Protein AF-A0ABC9W188-F1 (afdb_monomer)

Structure (mmCIF, N/CA/C/O backbone):
data_AF-A0ABC9W188-F1
#
_entry.id   AF-A0ABC9W188-F1
#
loop_
_atom_site.group_PDB
_atom_site.id
_atom_site.type_symbol
_atom_site.label_atom_id
_atom_site.label_alt_id
_atom_site.label_comp_id
_atom_site.label_asym_id
_atom_site.label_entity_id
_atom_site.label_seq_id
_atom_site.pdbx_PDB_ins_code
_atom_site.Cartn_x
_atom_site.Cartn_y
_atom_site.Cartn_z
_atom_site.occupancy
_atom_site.B_iso_or_equiv
_atom_site.auth_seq_id
_atom_site.auth_comp_id
_atom_site.auth_asym_id
_atom_site.auth_atom_id
_atom_site.pdbx_PDB_model_num
ATOM 1 N N . MET A 1 1 ? 19.319 -7.642 -35.658 1.00 58.72 1 MET A N 1
ATOM 2 C CA . MET A 1 1 ? 17.855 -7.587 -35.451 1.00 58.72 1 MET A CA 1
ATOM 3 C C . MET A 1 1 ? 17.226 -8.655 -36.322 1.00 58.72 1 MET A C 1
ATOM 5 O O . MET A 1 1 ? 17.561 -8.706 -37.497 1.00 58.72 1 MET A O 1
ATOM 9 N N . HIS A 1 2 ? 16.392 -9.521 -35.751 1.00 72.38 2 HIS A N 1
ATOM 10 C CA . HIS A 1 2 ? 15.647 -10.520 -36.519 1.00 72.38 2 HIS A CA 1
ATOM 11 C C . HIS A 1 2 ? 14.341 -9.887 -37.013 1.00 72.38 2 HIS A C 1
ATOM 13 O O . HIS A 1 2 ? 13.644 -9.252 -36.224 1.00 72.38 2 HIS A O 1
ATOM 19 N N . GLN A 1 3 ? 14.040 -10.016 -38.308 1.00 80.81 3 GLN A N 1
ATOM 20 C CA . GLN A 1 3 ? 12.750 -9.613 -38.869 1.00 80.81 3 GLN A CA 1
ATOM 21 C C . GLN A 1 3 ? 11.752 -10.747 -38.674 1.00 80.81 3 GLN A C 1
ATOM 23 O O . GLN A 1 3 ? 11.909 -11.826 -39.244 1.00 80.81 3 GLN A O 1
ATOM 28 N N . TYR A 1 4 ? 10.727 -10.485 -37.875 1.00 81.62 4 TYR A N 1
ATOM 29 C CA . TYR A 1 4 ? 9.616 -11.406 -37.690 1.00 81.62 4 TYR A CA 1
ATOM 30 C C . TYR A 1 4 ? 8.547 -11.139 -38.753 1.00 81.62 4 TYR A C 1
ATOM 32 O O . TYR A 1 4 ? 8.350 -10.000 -39.180 1.00 81.62 4 TYR A O 1
ATOM 40 N N . LYS A 1 5 ? 7.876 -12.196 -39.208 1.00 91.44 5 LYS A N 1
ATOM 41 C CA . LYS A 1 5 ? 6.760 -12.114 -40.156 1.00 91.44 5 LYS A CA 1
ATOM 42 C C . LYS A 1 5 ? 5.551 -12.835 -39.582 1.00 91.44 5 LYS A C 1
ATOM 44 O O . LYS A 1 5 ? 5.711 -13.885 -38.959 1.00 91.44 5 LYS A O 1
ATOM 49 N N . LEU A 1 6 ? 4.362 -12.292 -39.816 1.00 89.94 6 LEU A N 1
ATOM 50 C CA . LEU A 1 6 ? 3.099 -12.977 -39.566 1.00 89.94 6 LEU A CA 1
ATOM 51 C C . LEU A 1 6 ? 2.557 -13.452 -40.918 1.00 89.94 6 LEU A C 1
ATOM 53 O O . LEU A 1 6 ? 2.039 -12.667 -41.706 1.00 89.94 6 LEU A O 1
ATOM 57 N N . GLY A 1 7 ? 2.754 -14.732 -41.232 1.00 88.50 7 GLY A N 1
ATOM 58 C CA . GLY A 1 7 ? 2.501 -15.239 -42.583 1.00 88.50 7 GLY A CA 1
ATOM 59 C C . GLY A 1 7 ? 3.465 -14.619 -43.603 1.00 88.50 7 GLY A C 1
ATOM 60 O O . GLY A 1 7 ? 4.682 -14.754 -43.466 1.00 88.50 7 GLY A O 1
ATOM 61 N N . ALA A 1 8 ? 2.928 -13.948 -44.626 1.00 89.50 8 ALA A N 1
ATOM 62 C CA . ALA A 1 8 ? 3.724 -13.246 -45.638 1.00 89.50 8 ALA A CA 1
ATOM 63 C C . ALA A 1 8 ? 4.121 -11.815 -45.222 1.00 89.50 8 ALA A C 1
ATOM 65 O O . ALA A 1 8 ? 5.073 -11.261 -45.782 1.00 89.50 8 ALA A O 1
ATOM 66 N N . ASP A 1 9 ? 3.446 -11.243 -44.221 1.00 90.44 9 ASP A N 1
ATOM 67 C CA . ASP A 1 9 ? 3.564 -9.830 -43.869 1.00 90.44 9 ASP A CA 1
ATOM 68 C C . ASP A 1 9 ? 4.682 -9.583 -42.841 1.00 90.44 9 ASP A C 1
ATOM 70 O O . ASP A 1 9 ? 4.724 -10.241 -41.795 1.00 90.44 9 ASP A O 1
ATOM 74 N N . PRO A 1 10 ? 5.608 -8.637 -43.092 1.00 87.75 10 PRO A N 1
ATOM 75 C CA . PRO A 1 10 ? 6.603 -8.225 -42.107 1.00 87.75 10 PRO A CA 1
ATOM 76 C C . PRO A 1 10 ? 5.957 -7.544 -40.896 1.00 87.75 10 PRO A C 1
ATOM 78 O O . PRO A 1 10 ? 5.171 -6.610 -41.048 1.00 87.75 10 PRO A O 1
ATOM 81 N N . LEU A 1 11 ? 6.341 -7.962 -39.688 1.00 86.69 11 LEU A N 1
ATOM 82 C CA . LEU A 1 11 ? 5.964 -7.263 -38.461 1.00 86.69 11 LEU A CA 1
ATOM 83 C C . LEU A 1 11 ? 6.800 -5.989 -38.302 1.00 86.69 11 LEU A C 1
ATOM 85 O O . LEU A 1 11 ? 8.024 -6.001 -38.451 1.00 86.69 11 LEU A O 1
ATOM 89 N N . GLY A 1 12 ? 6.120 -4.888 -37.985 1.00 83.19 12 GLY A N 1
ATOM 90 C CA . GLY A 1 12 ? 6.762 -3.625 -37.638 1.00 83.19 12 GLY A CA 1
ATOM 91 C C . GLY A 1 12 ? 7.418 -3.687 -36.259 1.00 83.19 12 GLY A C 1
ATOM 92 O O . GLY A 1 12 ? 6.927 -4.350 -35.348 1.00 83.19 12 GLY A O 1
ATOM 93 N N . ASN A 1 13 ? 8.519 -2.957 -36.090 1.00 82.38 13 ASN A N 1
ATOM 94 C CA . ASN A 1 13 ? 9.139 -2.795 -34.779 1.00 82.38 13 ASN A CA 1
ATOM 95 C C . ASN A 1 13 ? 8.320 -1.798 -33.948 1.00 82.38 13 ASN A C 1
ATOM 97 O O . ASN A 1 13 ? 8.053 -0.689 -34.413 1.00 82.38 13 ASN A O 1
ATOM 101 N N . SER A 1 14 ? 7.988 -2.157 -32.707 1.00 81.81 14 SER A N 1
ATOM 102 C CA . SER A 1 14 ? 7.433 -1.218 -31.727 1.00 81.81 14 SER A CA 1
ATOM 103 C C . SER A 1 14 ? 8.497 -0.806 -30.712 1.00 81.81 14 SER A C 1
ATOM 105 O O . SER A 1 14 ? 9.324 -1.621 -30.305 1.00 81.81 14 SER A O 1
ATOM 107 N N . SER A 1 15 ? 8.482 0.463 -30.290 1.00 83.06 15 SER A N 1
ATOM 108 C CA . SER A 1 15 ? 9.318 0.925 -29.176 1.00 83.06 15 SER A CA 1
ATOM 109 C C . SER A 1 15 ? 8.669 0.709 -27.814 1.00 83.06 15 SER A C 1
ATOM 111 O O . SER A 1 15 ? 9.375 0.641 -26.818 1.00 83.06 15 SER A O 1
ATOM 113 N N . ALA A 1 16 ? 7.342 0.601 -27.762 1.00 85.25 16 ALA A N 1
ATOM 114 C CA . ALA A 1 16 ? 6.608 0.389 -26.526 1.00 85.25 16 ALA A CA 1
ATOM 115 C C . ALA A 1 16 ? 5.515 -0.661 -26.725 1.00 85.25 16 ALA A C 1
ATOM 117 O O . ALA A 1 16 ? 4.761 -0.618 -27.699 1.00 85.25 16 ALA A O 1
ATOM 118 N N . GLU A 1 17 ? 5.421 -1.598 -25.795 1.00 87.00 17 GLU A N 1
ATOM 119 C CA . GLU A 1 17 ? 4.468 -2.700 -25.839 1.00 87.00 17 GLU A CA 1
ATOM 120 C C . GLU A 1 17 ? 3.695 -2.757 -24.529 1.00 87.00 17 GLU A C 1
ATOM 122 O O . GLU A 1 17 ? 4.259 -2.569 -23.454 1.00 87.00 17 GLU A O 1
ATOM 127 N N . LYS A 1 18 ? 2.382 -2.964 -24.606 1.00 87.19 18 LYS A N 1
ATOM 128 C CA . LYS A 1 18 ? 1.545 -3.108 -23.420 1.00 87.19 18 LYS A CA 1
ATOM 129 C C . LYS A 1 18 ? 1.238 -4.583 -23.220 1.00 87.19 18 LYS A C 1
ATOM 131 O O . LYS A 1 18 ? 0.432 -5.129 -23.964 1.00 87.19 18 LYS A O 1
ATOM 136 N N . ASP A 1 19 ? 1.810 -5.174 -22.181 1.00 81.81 19 ASP A N 1
ATOM 137 C CA . ASP A 1 19 ? 1.559 -6.558 -21.787 1.00 81.81 19 ASP A CA 1
ATOM 138 C C . ASP A 1 19 ? 0.991 -6.615 -20.364 1.00 81.81 19 ASP A C 1
ATOM 140 O O . ASP A 1 19 ? 1.461 -5.912 -19.470 1.00 81.81 19 ASP A O 1
ATOM 144 N N . LEU A 1 20 ? -0.082 -7.383 -20.157 1.00 82.31 20 LEU A N 1
ATOM 145 C CA . LEU A 1 20 ? -0.780 -7.528 -18.864 1.00 82.31 20 LEU A CA 1
ATOM 146 C C . LEU A 1 20 ? -1.113 -6.195 -18.148 1.00 82.31 20 LEU A C 1
ATOM 148 O O . LEU A 1 20 ? -1.212 -6.116 -16.923 1.00 82.31 20 LEU A O 1
ATOM 152 N N . GLY A 1 21 ? -1.295 -5.113 -18.913 1.00 82.00 21 GLY A N 1
ATOM 153 C CA . GLY A 1 21 ? -1.556 -3.771 -18.378 1.00 82.00 21 GLY A CA 1
ATOM 154 C C . GLY A 1 21 ? -0.310 -2.985 -17.945 1.00 82.00 21 GLY A C 1
ATOM 155 O O . GLY A 1 21 ? -0.457 -1.882 -17.406 1.00 82.00 21 GLY A O 1
ATOM 156 N N . VAL A 1 22 ? 0.887 -3.511 -18.199 1.00 80.56 22 VAL A N 1
ATOM 157 C CA . VAL A 1 22 ? 2.190 -2.861 -18.018 1.00 80.56 22 VAL A CA 1
ATOM 158 C C . VAL A 1 22 ? 2.694 -2.390 -19.380 1.00 80.56 22 VAL A C 1
ATOM 160 O O . VAL A 1 22 ? 2.747 -3.166 -20.325 1.00 80.56 22 VAL A O 1
ATOM 163 N N . LEU A 1 23 ? 3.042 -1.107 -19.496 1.00 85.38 23 LEU A N 1
ATOM 164 C CA . LEU A 1 23 ? 3.689 -0.571 -20.694 1.00 85.38 23 LEU A CA 1
ATOM 165 C C . LEU A 1 23 ? 5.205 -0.742 -20.552 1.00 85.38 23 LEU A C 1
ATOM 167 O O . LEU A 1 23 ? 5.817 -0.126 -19.679 1.00 85.38 23 LEU A O 1
ATOM 171 N N . VAL A 1 24 ? 5.787 -1.573 -21.405 1.00 84.50 24 VAL A N 1
ATOM 172 C CA . VAL A 1 24 ? 7.222 -1.818 -21.514 1.00 84.50 24 VAL A CA 1
ATOM 173 C C . VAL A 1 24 ? 7.746 -0.971 -22.667 1.00 84.50 24 VAL A C 1
ATOM 175 O O . VAL A 1 24 ? 7.496 -1.264 -23.830 1.00 84.50 24 VAL A O 1
ATOM 178 N N . ASP A 1 25 ? 8.447 0.110 -22.339 1.00 85.81 25 ASP A N 1
ATOM 179 C CA . ASP A 1 25 ? 9.117 0.987 -23.303 1.00 85.81 25 ASP A CA 1
ATOM 180 C C . ASP A 1 25 ? 10.605 0.629 -23.395 1.00 85.81 25 ASP A C 1
ATOM 182 O O . ASP A 1 25 ? 11.318 0.671 -22.391 1.00 85.81 25 ASP A O 1
ATOM 186 N N . ASN A 1 26 ? 11.091 0.317 -24.594 1.00 79.62 26 ASN A N 1
ATOM 187 C CA . ASN A 1 26 ? 12.498 0.008 -24.842 1.00 79.62 26 ASN A CA 1
ATOM 188 C C . ASN A 1 26 ? 13.438 1.209 -24.629 1.00 79.62 26 ASN A C 1
ATOM 190 O O . ASN A 1 26 ? 14.652 1.023 -24.542 1.00 79.62 26 ASN A O 1
ATOM 194 N N . LYS A 1 27 ? 12.888 2.427 -24.527 1.00 82.44 27 LYS A N 1
ATOM 195 C CA . LYS A 1 27 ? 13.626 3.658 -24.214 1.00 82.44 27 LYS A CA 1
ATOM 196 C C . LYS A 1 27 ? 13.856 3.843 -22.718 1.00 82.44 27 LYS A C 1
ATOM 198 O O . LYS A 1 27 ? 14.725 4.625 -22.335 1.00 82.44 27 LYS A O 1
ATOM 203 N N . LEU A 1 28 ? 13.087 3.153 -21.873 1.00 76.19 28 LEU A N 1
ATOM 204 C CA . LEU A 1 28 ? 13.267 3.204 -20.428 1.00 76.19 28 LEU A CA 1
ATOM 205 C C . LEU A 1 28 ? 14.278 2.138 -19.989 1.00 76.19 28 LEU A C 1
ATOM 207 O O . LEU A 1 28 ? 14.112 0.964 -20.324 1.00 76.19 28 LEU A O 1
ATOM 211 N N . PRO A 1 29 ? 15.297 2.494 -19.186 1.00 84.94 29 PRO A N 1
ATOM 212 C CA . PRO A 1 29 ? 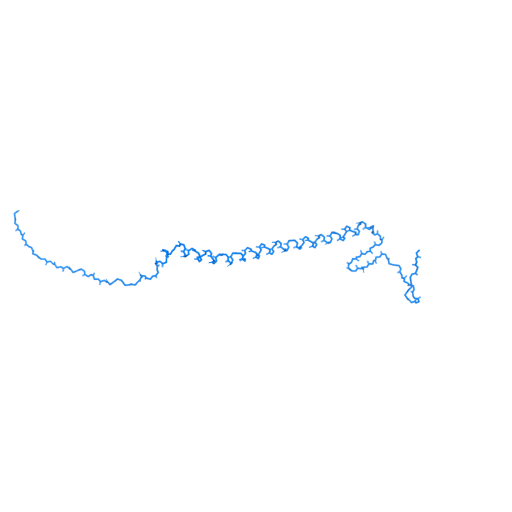16.163 1.494 -18.585 1.00 84.94 29 PRO A CA 1
ATOM 213 C C . PRO A 1 29 ? 15.333 0.583 -17.671 1.00 84.94 29 PRO A C 1
ATOM 215 O O . PRO A 1 29 ? 14.458 1.048 -16.936 1.00 84.94 29 PRO A O 1
ATOM 218 N N . MET A 1 30 ? 15.642 -0.716 -17.680 1.00 80.94 30 MET A N 1
ATOM 219 C CA . MET A 1 30 ? 14.940 -1.745 -16.895 1.00 80.94 30 MET A CA 1
ATOM 220 C C . MET A 1 30 ? 14.754 -1.361 -15.418 1.00 80.94 30 MET A C 1
ATOM 222 O O . MET A 1 30 ? 13.704 -1.608 -14.832 1.00 80.94 30 MET A O 1
ATOM 226 N N . SER A 1 31 ? 15.735 -0.683 -14.816 1.00 86.50 31 SER A N 1
ATOM 227 C CA . SER A 1 31 ? 15.657 -0.208 -13.429 1.00 86.50 31 SER A CA 1
ATOM 228 C C . SER A 1 31 ? 14.519 0.792 -13.190 1.00 86.50 31 SER A C 1
ATOM 230 O O . SER A 1 31 ? 13.846 0.716 -12.162 1.00 86.50 31 SER A O 1
ATOM 232 N N . GLN A 1 32 ? 14.261 1.701 -14.134 1.00 88.44 32 GLN A N 1
ATOM 233 C CA . GLN A 1 32 ? 13.163 2.664 -14.036 1.00 88.44 32 GLN A CA 1
ATOM 234 C C . GLN A 1 32 ? 11.809 1.980 -14.216 1.00 88.44 32 GLN A C 1
ATOM 236 O O . GLN A 1 32 ? 10.881 2.272 -13.462 1.00 88.44 32 GLN A O 1
ATOM 241 N N . GLN A 1 33 ? 11.696 1.028 -15.145 1.00 88.00 33 GLN A N 1
ATOM 242 C CA . GLN A 1 33 ? 10.474 0.233 -15.291 1.00 88.00 33 GLN A CA 1
ATOM 243 C C . GLN A 1 33 ? 10.163 -0.555 -14.012 1.00 88.00 33 GLN A C 1
ATOM 245 O O . GLN A 1 33 ? 9.045 -0.479 -13.497 1.00 88.00 33 GLN A O 1
ATOM 250 N N . CYS A 1 34 ? 11.164 -1.229 -13.438 1.00 89.06 34 CYS A N 1
ATOM 251 C CA . CYS A 1 34 ? 11.027 -1.929 -12.161 1.00 89.06 34 CYS A CA 1
ATOM 252 C C . CYS A 1 34 ? 10.585 -0.986 -11.035 1.00 89.06 34 CYS A C 1
ATOM 254 O O . CYS A 1 34 ? 9.676 -1.322 -10.276 1.00 89.06 34 CYS A O 1
ATOM 256 N N . ALA A 1 35 ? 11.169 0.213 -10.947 1.00 91.19 35 ALA A N 1
ATOM 257 C CA . ALA A 1 35 ? 10.778 1.207 -9.950 1.00 91.19 35 ALA A CA 1
ATOM 258 C C . ALA A 1 35 ? 9.314 1.657 -10.114 1.00 91.19 35 ALA A C 1
ATOM 260 O O . ALA A 1 35 ? 8.598 1.799 -9.119 1.00 91.19 35 ALA A O 1
ATOM 261 N N . LEU A 1 36 ? 8.840 1.841 -11.352 1.00 89.25 36 LEU A N 1
ATOM 262 C CA . LEU A 1 36 ? 7.447 2.205 -11.637 1.00 89.25 36 LEU A CA 1
ATOM 263 C C . LEU A 1 36 ? 6.469 1.091 -11.241 1.00 89.25 36 LEU A C 1
ATOM 265 O O . LEU A 1 36 ? 5.459 1.362 -10.581 1.00 89.25 36 LEU A O 1
ATOM 269 N N . VAL A 1 37 ? 6.781 -0.159 -11.590 1.00 89.62 37 VAL A N 1
ATOM 270 C CA . VAL A 1 37 ? 5.963 -1.325 -11.222 1.00 89.62 37 VAL A CA 1
ATOM 271 C C . VAL A 1 37 ? 5.930 -1.500 -9.703 1.00 89.62 37 VAL A C 1
ATOM 273 O O . VAL A 1 37 ? 4.848 -1.622 -9.123 1.00 89.62 37 VAL A O 1
ATOM 276 N N . ALA A 1 38 ?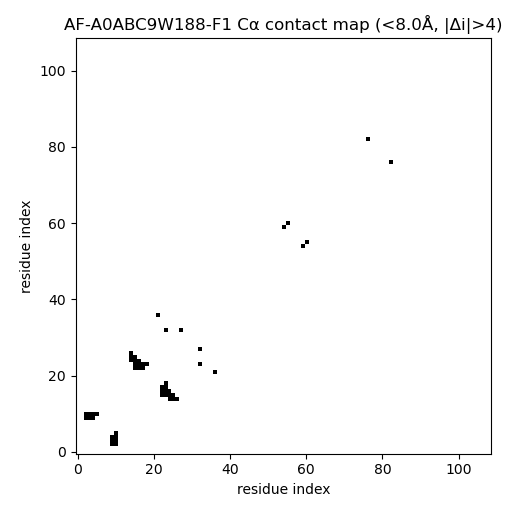 7.086 -1.415 -9.040 1.00 93.31 38 ALA A N 1
ATOM 277 C CA . ALA A 1 38 ? 7.186 -1.499 -7.585 1.00 93.31 38 ALA A CA 1
ATOM 278 C C . ALA A 1 38 ? 6.392 -0.382 -6.892 1.00 93.31 38 ALA A C 1
ATOM 280 O O . ALA A 1 38 ? 5.665 -0.641 -5.934 1.00 93.31 38 ALA A O 1
ATOM 281 N N . LYS A 1 39 ? 6.452 0.857 -7.400 1.00 94.06 39 LYS A N 1
ATOM 282 C CA . LYS A 1 39 ? 5.663 1.981 -6.873 1.00 94.06 39 LYS A CA 1
ATOM 283 C C . LYS A 1 39 ? 4.159 1.709 -6.954 1.00 94.06 39 LYS A C 1
ATOM 285 O O . LYS A 1 39 ? 3.445 1.953 -5.980 1.00 94.06 39 LYS A O 1
ATOM 290 N N . LYS A 1 40 ? 3.672 1.179 -8.082 1.00 92.25 40 LYS A N 1
ATOM 291 C CA . LYS A 1 40 ? 2.256 0.817 -8.254 1.00 92.25 40 LYS A CA 1
ATOM 292 C C . LYS A 1 40 ? 1.843 -0.305 -7.297 1.00 92.25 40 LYS A C 1
ATOM 294 O O . LYS A 1 40 ? 0.818 -0.183 -6.630 1.00 92.25 40 LYS A O 1
ATOM 299 N N . ALA A 1 41 ? 2.660 -1.351 -7.178 1.00 94.69 41 ALA A N 1
ATOM 300 C CA . ALA A 1 41 ? 2.417 -2.454 -6.248 1.00 94.69 41 ALA A CA 1
ATOM 301 C C . ALA A 1 41 ? 2.377 -1.974 -4.784 1.00 94.69 41 ALA A C 1
ATOM 303 O O . ALA A 1 41 ? 1.454 -2.314 -4.045 1.00 94.69 41 ALA A O 1
ATOM 304 N N . ASN A 1 42 ? 3.316 -1.111 -4.387 1.00 96.50 42 ASN A N 1
ATOM 305 C CA . ASN A 1 42 ? 3.368 -0.533 -3.043 1.00 96.50 42 ASN A CA 1
ATOM 306 C C . ASN A 1 42 ? 2.151 0.348 -2.733 1.00 96.50 42 ASN A C 1
ATOM 308 O O . ASN A 1 42 ? 1.653 0.326 -1.608 1.00 96.50 42 ASN A O 1
ATOM 312 N N . SER A 1 43 ? 1.638 1.086 -3.720 1.00 95.38 43 SER A N 1
ATOM 313 C CA . SER A 1 43 ? 0.407 1.869 -3.565 1.00 95.38 43 SER A CA 1
ATOM 314 C C . SER A 1 43 ? -0.806 0.975 -3.281 1.00 95.38 43 SER A C 1
ATOM 316 O O . SER A 1 43 ? -1.559 1.251 -2.347 1.00 95.38 43 SER A O 1
ATOM 318 N N . ILE A 1 44 ? -0.956 -0.131 -4.019 1.00 95.94 44 ILE A N 1
ATOM 319 C CA . ILE A 1 44 ? -2.036 -1.107 -3.797 1.00 95.94 44 ILE A CA 1
ATOM 320 C C . ILE A 1 44 ? -1.890 -1.767 -2.421 1.00 95.94 44 ILE A C 1
ATOM 322 O O . ILE A 1 44 ? -2.859 -1.856 -1.668 1.00 95.94 44 ILE A O 1
ATOM 326 N N . LEU A 1 45 ? -0.673 -2.178 -2.055 1.00 96.19 45 LEU A N 1
ATOM 327 C CA . LEU A 1 45 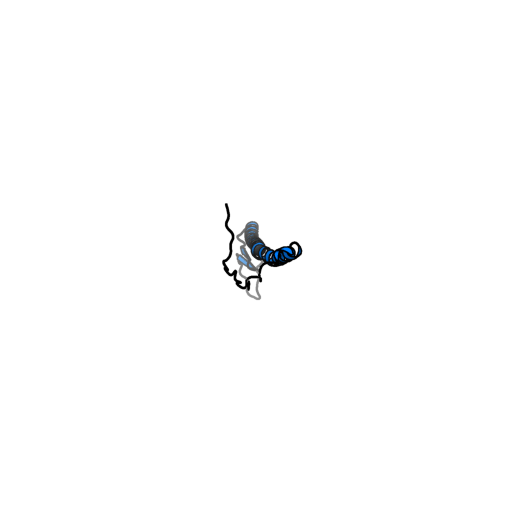? -0.391 -2.763 -0.744 1.00 96.19 45 LEU A CA 1
ATOM 328 C C . LEU A 1 45 ? -0.735 -1.799 0.401 1.00 96.19 45 LEU A C 1
ATOM 330 O O . LEU A 1 45 ? -1.323 -2.213 1.402 1.00 96.19 45 LEU A O 1
ATOM 334 N N . GLY A 1 46 ? -0.389 -0.517 0.257 1.00 96.44 46 GLY A N 1
ATOM 335 C CA . GLY A 1 46 ? -0.738 0.525 1.222 1.00 96.44 46 GLY A CA 1
ATOM 336 C C . GLY A 1 46 ? -2.250 0.679 1.384 1.00 96.44 46 GLY A C 1
ATOM 337 O O . GLY A 1 46 ? -2.745 0.717 2.511 1.00 96.44 46 GLY A O 1
ATOM 338 N N . TYR A 1 47 ? -2.991 0.679 0.274 1.00 95.50 47 TYR A N 1
ATOM 339 C CA . TYR A 1 47 ? -4.453 0.738 0.293 1.00 95.50 47 TYR A CA 1
ATOM 340 C C . TYR A 1 47 ? -5.075 -0.462 1.023 1.00 95.50 47 TYR A C 1
ATOM 342 O O . TYR A 1 47 ? -5.926 -0.280 1.896 1.00 95.50 47 TYR A O 1
ATOM 350 N N . ILE A 1 48 ? -4.613 -1.683 0.730 1.00 95.19 48 ILE A N 1
ATOM 351 C CA . ILE A 1 48 ? -5.096 -2.901 1.398 1.00 95.19 48 ILE A CA 1
ATOM 352 C C . ILE A 1 48 ? -4.865 -2.799 2.909 1.00 95.19 48 ILE A C 1
ATOM 354 O O . ILE A 1 48 ? -5.813 -2.973 3.676 1.00 95.19 48 ILE A O 1
ATOM 358 N N . LYS A 1 49 ? -3.646 -2.445 3.338 1.00 94.88 49 LYS A N 1
ATOM 359 C CA . LYS A 1 49 ? -3.308 -2.266 4.760 1.00 94.88 49 LYS A CA 1
ATOM 360 C C . LYS A 1 49 ? -4.238 -1.270 5.452 1.00 94.88 49 LYS A C 1
ATOM 362 O O . LYS A 1 49 ? -4.773 -1.582 6.515 1.00 94.88 49 LYS A O 1
ATOM 367 N N . GLN A 1 50 ? -4.468 -0.113 4.834 1.00 94.75 50 GLN A N 1
ATOM 368 C CA . GLN A 1 50 ? -5.345 0.914 5.391 1.00 94.75 50 GLN A CA 1
ATOM 369 C C . GLN A 1 50 ? -6.796 0.432 5.493 1.00 94.75 50 GLN A C 1
ATOM 371 O O . GLN A 1 50 ? -7.432 0.635 6.524 1.00 94.75 50 GLN A O 1
ATOM 376 N N . SER A 1 51 ? -7.306 -0.235 4.455 1.00 90.06 51 SER A N 1
ATOM 377 C CA . SER A 1 51 ? -8.680 -0.750 4.431 1.00 90.06 51 SER A CA 1
ATOM 378 C C . SER A 1 51 ? -8.926 -1.843 5.476 1.00 90.06 51 SER A C 1
ATOM 380 O O . SER A 1 51 ? -9.993 -1.900 6.080 1.00 90.06 51 SER A O 1
ATOM 382 N N . VAL A 1 52 ? -7.938 -2.707 5.723 1.00 90.00 52 VAL A N 1
ATOM 383 C CA . VAL A 1 52 ? -8.032 -3.749 6.749 1.00 90.00 52 VAL A CA 1
ATOM 384 C C . VAL A 1 52 ? -7.985 -3.120 8.138 1.00 90.00 52 VAL A C 1
ATOM 386 O O . VAL A 1 52 ? -8.804 -3.461 8.987 1.00 90.00 52 VAL A O 1
ATOM 389 N N . ALA A 1 53 ? -7.084 -2.161 8.364 1.00 88.81 53 ALA A N 1
ATOM 390 C CA . ALA A 1 53 ? -6.996 -1.446 9.633 1.00 88.81 53 ALA A CA 1
ATOM 391 C C . ALA A 1 53 ? -8.278 -0.650 9.947 1.00 88.81 53 ALA A C 1
ATOM 393 O O . ALA A 1 53 ? -8.767 -0.701 11.078 1.00 88.81 53 ALA A O 1
ATOM 394 N N . SER A 1 54 ? -8.856 0.043 8.958 1.00 87.62 54 SER A N 1
ATOM 395 C CA . SER A 1 54 ? -10.109 0.786 9.144 1.00 87.62 54 SER A CA 1
ATOM 396 C C . SER A 1 54 ? -11.274 -0.154 9.442 1.00 87.62 54 SER A C 1
ATOM 398 O O . SER A 1 54 ? -11.984 0.058 10.422 1.00 87.62 54 SER A O 1
ATOM 400 N N . ARG A 1 55 ? -11.411 -1.250 8.683 1.00 86.94 55 ARG A N 1
ATOM 401 C CA . ARG A 1 55 ? -12.438 -2.275 8.925 1.00 86.94 55 ARG A CA 1
ATOM 402 C C . ARG A 1 55 ? -12.290 -2.918 10.295 1.00 86.94 55 ARG A C 1
ATOM 404 O O . ARG A 1 55 ? -13.295 -3.135 10.952 1.00 86.94 55 ARG A O 1
ATOM 411 N N . LEU A 1 56 ? -11.073 -3.193 10.762 1.00 83.69 56 LEU A N 1
ATOM 412 C CA . LEU A 1 56 ? -10.872 -3.687 12.125 1.00 83.69 56 LEU A CA 1
ATOM 413 C C . LEU A 1 56 ? -11.391 -2.678 13.151 1.00 83.69 56 LEU A C 1
ATOM 415 O O . LEU A 1 56 ? -12.149 -3.054 14.034 1.00 83.69 56 LEU A O 1
ATOM 419 N N . ARG A 1 57 ? -11.063 -1.392 13.022 1.00 83.81 57 ARG A N 1
ATOM 420 C CA . ARG A 1 57 ? -11.542 -0.375 13.969 1.00 83.81 57 ARG A CA 1
ATOM 421 C C . ARG A 1 57 ? -13.062 -0.185 13.923 1.00 83.81 57 ARG A C 1
ATOM 423 O O . ARG A 1 57 ? -13.684 -0.021 14.969 1.00 83.81 57 ARG A O 1
ATOM 430 N N . GLU A 1 58 ? -13.644 -0.199 12.730 1.00 85.69 58 GLU A N 1
ATOM 431 C CA . GLU A 1 58 ? -15.077 0.016 12.506 1.00 85.69 58 GLU A CA 1
ATOM 432 C C . GLU A 1 58 ? -15.928 -1.216 12.815 1.00 85.69 58 GLU A C 1
ATOM 434 O O . GLU A 1 58 ? -17.064 -1.066 13.244 1.00 85.69 58 GLU A O 1
ATOM 439 N N . VAL A 1 59 ? -15.408 -2.427 12.614 1.00 85.75 59 VAL A N 1
ATOM 440 C CA . VAL A 1 59 ? -16.175 -3.669 12.775 1.00 85.75 59 VAL A CA 1
ATOM 441 C C . VAL A 1 59 ? -15.856 -4.340 14.103 1.00 85.75 59 VAL A C 1
ATOM 443 O O . VAL A 1 59 ? -16.777 -4.710 14.822 1.00 85.75 59 VAL A O 1
ATOM 446 N N . LEU A 1 60 ? -14.579 -4.474 14.474 1.00 89.06 60 LEU A N 1
ATOM 447 C CA . LEU A 1 60 ? -14.186 -5.252 15.653 1.00 89.06 60 LEU A CA 1
ATOM 448 C C . LEU A 1 60 ? -14.670 -4.607 16.952 1.00 89.06 60 LEU A C 1
ATOM 450 O O . LEU A 1 60 ? -15.156 -5.311 17.830 1.00 89.06 60 LEU A O 1
ATOM 454 N N . LEU A 1 61 ? -14.559 -3.282 17.081 1.00 85.75 61 LEU A N 1
ATOM 455 C CA . LEU A 1 61 ? -14.923 -2.592 18.319 1.00 85.75 61 LEU A CA 1
ATOM 456 C C . LEU A 1 61 ? -16.445 -2.611 18.578 1.00 85.75 61 LEU A C 1
ATOM 458 O O . LEU A 1 61 ? -16.839 -2.974 19.693 1.00 85.75 61 LEU A O 1
ATOM 462 N N . PRO A 1 62 ? -17.322 -2.309 17.596 1.00 87.75 62 PRO A N 1
ATOM 463 C CA . PRO A 1 62 ? -18.763 -2.472 17.783 1.00 87.75 62 PRO A CA 1
ATOM 464 C C . PRO A 1 62 ? -19.175 -3.933 17.944 1.00 87.75 62 PRO A C 1
ATOM 466 O O . PRO A 1 62 ? -20.034 -4.220 18.771 1.00 87.75 62 PRO A O 1
ATOM 469 N N . PHE A 1 63 ? -18.542 -4.857 17.217 1.00 87.19 63 PHE A N 1
ATOM 470 C CA . PHE A 1 63 ? -18.823 -6.290 17.323 1.00 87.19 63 PHE A CA 1
ATOM 471 C C . PHE A 1 63 ? -18.492 -6.837 18.714 1.00 87.19 63 PHE A C 1
ATOM 473 O O . PHE A 1 63 ? -19.334 -7.463 19.354 1.00 87.19 63 PHE A O 1
ATOM 480 N N . TYR A 1 64 ? -17.298 -6.532 19.226 1.00 85.94 64 TYR A N 1
ATOM 481 C CA . TYR A 1 64 ? -16.898 -6.892 20.584 1.00 85.94 64 TYR A CA 1
ATOM 482 C C . TYR A 1 64 ? -17.852 -6.287 21.619 1.00 85.94 64 TYR A C 1
ATOM 484 O O . TYR A 1 64 ? -18.307 -6.981 22.524 1.00 85.94 64 TYR A O 1
ATOM 492 N N . SER A 1 65 ? -18.222 -5.014 21.453 1.00 87.81 65 SER A N 1
ATOM 493 C CA . SER A 1 65 ? -19.161 -4.345 22.360 1.00 87.81 65 SER A CA 1
ATOM 494 C C . SER A 1 65 ? -20.550 -4.991 22.337 1.00 87.81 65 SER A C 1
ATOM 496 O O . SER A 1 65 ? -21.125 -5.220 23.398 1.00 87.81 65 SER A O 1
ATOM 498 N N . ALA A 1 66 ? -21.075 -5.321 21.154 1.00 90.19 66 ALA A N 1
ATOM 499 C CA . ALA A 1 66 ? -22.384 -5.950 20.984 1.00 90.19 66 ALA A CA 1
ATOM 500 C C . ALA A 1 66 ? -22.450 -7.356 21.596 1.00 90.19 66 ALA A C 1
ATOM 502 O O . ALA A 1 66 ? -23.499 -7.744 22.100 1.00 90.19 66 ALA A O 1
ATOM 503 N N . LEU A 1 67 ? -21.342 -8.103 21.584 1.00 88.12 67 LEU A N 1
ATOM 504 C CA . LEU A 1 67 ? -21.282 -9.441 22.173 1.00 88.12 67 LEU A CA 1
ATOM 505 C C . LEU A 1 67 ? -21.014 -9.416 23.679 1.00 88.12 67 LEU A C 1
ATOM 507 O O . LEU A 1 67 ? -21.657 -10.140 24.430 1.00 88.12 67 LEU A O 1
ATOM 511 N N . VAL A 1 68 ? -20.076 -8.591 24.144 1.00 88.88 68 VAL A N 1
ATOM 512 C CA . VAL A 1 68 ? -19.606 -8.637 25.539 1.00 88.88 68 VAL A CA 1
ATOM 513 C C . VAL A 1 68 ? -20.524 -7.867 26.486 1.00 88.88 68 VAL A C 1
ATOM 515 O O . VAL A 1 68 ? -20.733 -8.298 27.623 1.00 88.88 68 VAL A O 1
ATOM 518 N N . ARG A 1 69 ? -21.113 -6.751 26.037 1.00 89.00 69 ARG A N 1
ATOM 519 C CA . ARG A 1 69 ? -21.966 -5.906 26.885 1.00 89.00 69 ARG A CA 1
ATOM 520 C C . ARG A 1 69 ? -23.197 -6.645 27.443 1.00 89.00 69 ARG A C 1
ATOM 522 O O . ARG A 1 69 ? -23.397 -6.546 28.652 1.00 89.00 69 ARG A O 1
ATOM 529 N N . PRO A 1 70 ? -23.954 -7.446 26.664 1.00 87.12 70 PRO A N 1
ATOM 530 C CA . PRO A 1 70 ? -25.073 -8.227 27.199 1.00 87.12 70 PRO A CA 1
ATOM 531 C C . PRO A 1 70 ? -24.657 -9.228 28.283 1.00 87.12 70 PRO A C 1
ATOM 533 O O . PRO A 1 70 ? -25.361 -9.391 29.277 1.00 87.12 70 PRO A O 1
ATOM 536 N N . HIS A 1 71 ? -23.497 -9.877 28.128 1.00 83.38 71 HIS A N 1
ATOM 537 C CA . HIS A 1 71 ? -22.991 -10.823 29.124 1.00 83.38 71 HIS A CA 1
ATOM 538 C C . HIS A 1 71 ? -22.583 -10.128 30.422 1.00 83.38 71 HIS A C 1
ATOM 540 O O . HIS A 1 71 ? -22.868 -10.644 31.502 1.00 83.38 71 HIS A O 1
ATOM 546 N N . LEU A 1 72 ? -21.952 -8.955 30.337 1.00 82.12 72 LEU A N 1
ATOM 547 C CA . LEU A 1 72 ? -21.601 -8.165 31.517 1.00 82.12 72 LEU A CA 1
ATOM 548 C C . LEU A 1 72 ? -22.852 -7.647 32.237 1.00 82.12 72 LEU A C 1
ATOM 550 O O . LEU A 1 72 ? -22.964 -7.814 33.449 1.00 82.12 72 LEU A O 1
ATOM 554 N N . GLU A 1 73 ? -23.813 -7.083 31.503 1.00 82.06 73 GLU A N 1
ATOM 555 C CA . GLU A 1 73 ? -25.073 -6.578 32.069 1.00 82.06 73 GLU A CA 1
ATOM 556 C C . GLU A 1 73 ? -25.896 -7.700 32.727 1.00 82.06 73 GLU A C 1
ATOM 558 O O . GLU A 1 73 ? -26.411 -7.525 33.833 1.00 82.06 73 GLU A O 1
ATOM 563 N N . PHE A 1 74 ? -25.961 -8.881 32.103 1.00 80.94 74 PHE A N 1
ATOM 564 C CA . PHE A 1 74 ? -26.584 -10.065 32.700 1.00 80.94 74 PHE A CA 1
ATOM 565 C C . PHE A 1 74 ? -25.850 -10.525 33.966 1.00 80.94 74 PHE A C 1
ATOM 567 O O . PHE A 1 74 ? -26.483 -10.798 34.988 1.00 80.94 74 PHE A O 1
ATOM 574 N N . SER A 1 75 ? -24.514 -10.565 33.923 1.00 78.19 75 SER A N 1
ATOM 575 C CA . SER A 1 75 ? -23.689 -10.982 35.061 1.00 78.19 75 SER A CA 1
ATOM 576 C C . SER A 1 75 ? -23.932 -10.089 36.279 1.00 78.19 75 SER A C 1
ATOM 578 O O . SER A 1 75 ? -24.073 -10.601 37.386 1.00 78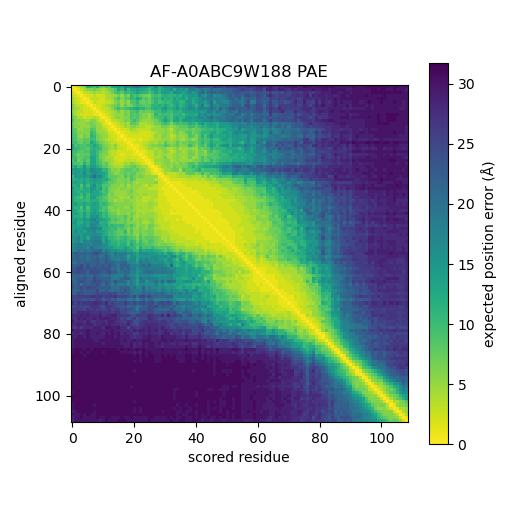.19 75 SER A O 1
ATOM 580 N N . VAL A 1 76 ? -24.073 -8.770 36.102 1.00 76.75 76 VAL A N 1
ATOM 581 C CA . VAL A 1 76 ? -24.367 -7.835 37.208 1.00 76.75 76 VAL A CA 1
ATOM 582 C C . VAL A 1 76 ? -25.656 -8.204 37.952 1.00 76.75 76 VAL A C 1
ATOM 584 O O . VAL A 1 76 ? -25.687 -8.125 39.179 1.00 76.75 76 VAL A O 1
ATOM 587 N N . GLN A 1 77 ? -26.700 -8.671 37.257 1.00 73.19 77 GLN A N 1
ATOM 588 C CA . GLN A 1 77 ? -27.930 -9.117 37.925 1.00 73.19 77 GLN A CA 1
ATOM 589 C C . GLN A 1 77 ? -27.744 -10.392 38.755 1.00 73.19 77 GLN A C 1
ATOM 591 O O . GLN A 1 77 ? -28.460 -10.581 39.738 1.00 73.19 77 GLN A O 1
ATOM 596 N N . PHE A 1 78 ? -26.812 -11.261 38.359 1.00 68.81 78 PHE A N 1
ATOM 597 C CA . PHE A 1 78 ? -26.462 -12.469 39.103 1.00 68.81 78 PHE A CA 1
ATOM 598 C C . PHE A 1 78 ? -25.628 -12.145 40.352 1.00 68.81 78 PHE A C 1
ATOM 600 O O . PHE A 1 78 ? -25.874 -12.706 41.416 1.00 68.81 78 PHE A O 1
ATOM 607 N N . TRP A 1 79 ? -24.685 -11.203 40.244 1.00 68.19 79 TRP A N 1
ATOM 608 C CA . TRP A 1 79 ? -23.815 -10.791 41.354 1.00 68.19 79 TRP A CA 1
ATOM 609 C C . TRP A 1 79 ? -24.487 -9.831 42.353 1.00 68.19 79 TRP A C 1
ATOM 611 O O . TRP A 1 79 ? -24.021 -9.725 43.486 1.00 68.19 79 TRP A O 1
ATOM 621 N N . ALA A 1 80 ? -25.567 -9.139 41.967 1.00 66.25 80 ALA A N 1
ATOM 622 C CA . ALA A 1 80 ? -26.275 -8.179 42.822 1.00 66.25 80 ALA A CA 1
ATOM 623 C C . ALA A 1 80 ? -27.817 -8.343 42.784 1.00 66.25 80 ALA A C 1
ATOM 625 O O . ALA A 1 80 ? -28.537 -7.445 42.332 1.00 66.25 80 ALA A O 1
ATOM 626 N N . PRO A 1 81 ? -28.365 -9.470 43.280 1.00 64.44 81 PRO A N 1
ATOM 627 C CA . PRO A 1 81 ? -29.807 -9.748 43.284 1.00 64.44 81 PRO A CA 1
ATOM 628 C C . PRO A 1 81 ? -30.652 -8.751 44.105 1.00 64.44 81 PRO A C 1
ATOM 630 O O . PRO A 1 81 ? -31.865 -8.659 43.907 1.00 64.44 81 PRO A O 1
ATOM 633 N N . GLN A 1 82 ? -30.034 -7.973 44.996 1.00 68.00 82 GLN A N 1
ATOM 634 C CA . GLN A 1 82 ? -30.698 -6.989 45.855 1.00 68.00 82 GLN A CA 1
ATOM 635 C C . GLN A 1 82 ? -31.269 -5.758 45.120 1.00 68.00 82 GLN A C 1
ATOM 637 O O . GLN A 1 82 ? -32.156 -5.106 45.659 1.00 68.00 82 GLN A O 1
ATOM 642 N N . PHE A 1 83 ? -30.841 -5.460 43.886 1.00 60.09 83 PHE A N 1
ATOM 643 C CA . PHE A 1 83 ? -31.295 -4.281 43.120 1.00 60.09 83 PHE A CA 1
ATOM 644 C C . PHE A 1 83 ? -32.626 -4.473 42.359 1.00 60.09 83 PHE A C 1
ATOM 646 O O . PHE A 1 83 ? -33.043 -3.591 41.610 1.00 60.09 83 PHE A O 1
ATOM 653 N N . LYS A 1 84 ? -33.311 -5.617 42.517 1.00 60.09 84 LYS A N 1
ATOM 654 C CA . LYS A 1 84 ? -34.572 -5.924 41.805 1.00 60.09 84 LYS A CA 1
ATOM 655 C C . LYS A 1 84 ? -35.857 -5.500 42.531 1.00 60.09 84 LYS A C 1
ATOM 657 O O . LYS A 1 84 ? -36.941 -5.713 41.993 1.00 60.09 84 LYS A O 1
ATOM 662 N N . LYS A 1 85 ? -35.775 -4.918 43.727 1.00 60.78 85 LYS A N 1
ATOM 663 C CA . LYS A 1 85 ? -36.951 -4.487 44.497 1.00 60.78 85 LYS A CA 1
ATOM 664 C C . LYS A 1 85 ? -37.039 -2.966 44.471 1.00 60.78 85 LYS A C 1
ATOM 666 O O . LYS A 1 85 ? -36.279 -2.345 45.188 1.00 60.78 85 LYS A O 1
ATOM 671 N N . ASP A 1 86 ? -37.875 -2.424 43.579 1.00 58.00 86 ASP A N 1
ATOM 672 C CA . ASP A 1 86 ? -38.602 -1.144 43.748 1.00 58.00 86 ASP A CA 1
ATOM 673 C C . ASP A 1 86 ? -39.317 -0.733 42.448 1.00 58.00 86 ASP A C 1
ATOM 675 O O . ASP A 1 86 ? -38.976 0.264 41.814 1.00 58.00 86 ASP A O 1
ATOM 679 N N . LYS A 1 87 ? -40.318 -1.509 42.000 1.00 56.78 87 LYS A N 1
ATOM 680 C CA . LYS A 1 87 ? -41.206 -1.039 40.912 1.00 56.78 87 LYS A CA 1
ATOM 681 C C . LYS A 1 87 ? -42.702 -1.314 41.035 1.00 56.78 87 LYS A C 1
ATOM 683 O O . LYS A 1 87 ? -43.431 -0.816 40.188 1.00 56.78 87 LYS A O 1
ATOM 688 N N . VAL A 1 88 ? -43.208 -2.009 42.055 1.00 49.81 88 VAL A N 1
ATOM 689 C CA . VAL A 1 88 ? -44.670 -2.147 42.225 1.00 49.81 88 VAL A CA 1
ATOM 690 C C . VAL A 1 88 ? -45.042 -2.183 43.703 1.00 49.81 88 VAL A C 1
ATOM 692 O O . VAL A 1 88 ? -45.337 -3.245 44.225 1.00 49.81 88 VAL A O 1
ATOM 695 N N . LEU A 1 89 ? -45.011 -1.031 44.372 1.00 47.69 89 LEU A N 1
ATOM 696 C CA . LEU A 1 89 ? -45.820 -0.738 45.567 1.00 47.69 89 LEU A CA 1
ATOM 697 C C . LEU A 1 89 ? -46.131 0.769 45.568 1.00 47.69 89 LEU A C 1
ATOM 699 O O . LEU A 1 89 ? -45.716 1.523 46.438 1.00 47.69 89 LEU A O 1
ATOM 703 N N . GLY A 1 90 ? -46.775 1.215 44.490 1.00 51.88 90 GLY A N 1
ATOM 704 C CA . GLY A 1 90 ? -47.278 2.579 44.310 1.00 51.88 90 GLY A CA 1
ATOM 705 C C . GLY A 1 90 ? -48.795 2.615 44.159 1.00 51.88 90 GLY A C 1
ATOM 706 O O . GLY A 1 90 ? -49.313 3.507 43.497 1.00 51.88 90 GLY A O 1
ATOM 707 N N . LEU A 1 91 ? -49.503 1.629 44.708 1.00 53.75 91 LEU A N 1
ATOM 708 C CA . LEU A 1 91 ? -50.953 1.641 44.814 1.00 53.75 91 LEU A CA 1
ATOM 709 C C . LEU A 1 91 ? -51.321 1.201 46.231 1.00 53.75 91 LEU A C 1
ATOM 711 O O . LEU A 1 91 ? -50.711 0.280 46.759 1.00 53.75 91 LEU A O 1
ATOM 715 N N . GLU A 1 92 ? -52.276 1.944 46.787 1.00 48.81 92 GLU A N 1
ATOM 716 C CA . GLU A 1 92 ? -53.083 1.725 47.992 1.00 48.81 92 GLU A CA 1
ATOM 717 C C . GLU A 1 92 ? -52.408 1.724 49.382 1.00 48.81 92 GLU A C 1
ATOM 719 O O . GLU A 1 92 ? -51.967 0.709 49.903 1.00 48.81 92 GLU A O 1
ATOM 724 N N . SER A 1 93 ? -52.486 2.879 50.056 1.00 44.88 93 SER A N 1
ATOM 725 C CA . SER A 1 93 ? -52.810 2.919 51.491 1.00 44.88 93 SER A CA 1
ATOM 726 C C . SER A 1 93 ? -54.165 3.625 51.647 1.00 44.88 93 SER A C 1
ATOM 728 O O . SER A 1 93 ? -54.282 4.766 51.187 1.00 44.88 93 SER A O 1
ATOM 730 N N . PRO A 1 94 ? -55.195 2.996 52.248 1.00 47.69 94 PRO A N 1
ATOM 731 C CA . PRO A 1 94 ? -56.474 3.646 52.512 1.00 47.69 94 PRO A CA 1
ATOM 732 C C . PRO A 1 94 ? -56.346 4.676 53.635 1.00 47.69 94 PRO A C 1
ATOM 734 O O . PRO A 1 94 ? -55.665 4.457 54.635 1.00 47.69 94 PRO A O 1
ATOM 737 N N . ALA A 1 95 ? -57.040 5.795 53.462 1.00 57.72 95 ALA A N 1
ATOM 738 C CA . ALA A 1 95 ? -57.283 6.773 54.505 1.00 57.72 95 ALA A CA 1
ATOM 739 C C . ALA A 1 95 ? -58.225 6.198 55.583 1.00 57.72 95 ALA A C 1
ATOM 741 O O . ALA A 1 95 ? -59.359 5.844 55.282 1.00 57.72 95 ALA A O 1
ATOM 742 N N . GLU A 1 96 ? -57.774 6.183 56.834 1.00 43.50 96 GLU A N 1
ATOM 743 C CA . GLU A 1 96 ? -58.579 6.155 58.067 1.00 43.50 96 GLU A CA 1
ATOM 744 C C . GLU A 1 96 ? -57.797 7.035 59.062 1.00 43.50 96 GLU A C 1
ATOM 746 O O . GLU A 1 96 ? -56.605 6.826 59.255 1.00 43.50 96 GLU A O 1
ATOM 751 N N . GLY A 1 97 ? -58.299 8.119 59.651 1.00 45.59 97 GLY A N 1
ATOM 752 C CA . GLY A 1 97 ? -59.652 8.383 60.124 1.00 45.59 97 GLY A CA 1
ATOM 753 C C . GLY A 1 97 ? -59.625 8.443 61.656 1.00 45.59 97 GLY A C 1
ATOM 754 O O . GLY A 1 97 ? -60.229 7.594 62.299 1.00 45.59 97 GLY A O 1
ATOM 755 N N . TYR A 1 98 ? -58.88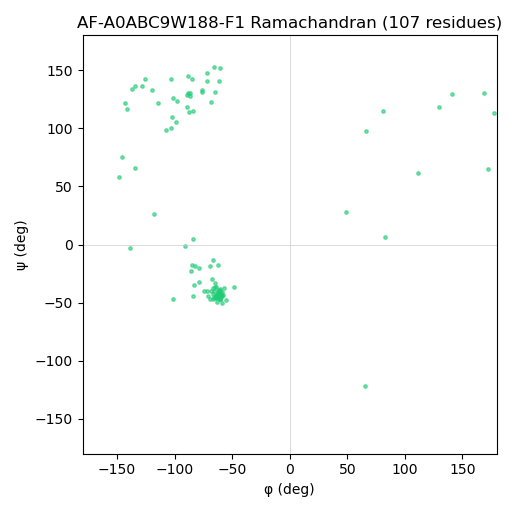5 9.389 62.252 1.00 37.12 98 TYR A N 1
ATOM 756 C CA . TYR A 1 98 ? -58.875 9.580 63.710 1.00 37.12 98 TYR A CA 1
ATOM 757 C C . TYR A 1 98 ? -59.992 10.559 64.094 1.00 37.12 98 TYR A C 1
ATOM 759 O O . TYR A 1 98 ? -60.012 11.680 63.594 1.00 37.12 98 TYR A O 1
ATOM 767 N N . LYS A 1 99 ? -60.947 10.087 64.906 1.00 51.44 99 LYS A N 1
ATOM 768 C CA . LYS A 1 99 ? -62.089 10.852 65.424 1.00 51.44 99 LYS A CA 1
ATOM 769 C C . LYS A 1 99 ? -61.700 11.625 66.682 1.00 51.44 99 LYS A C 1
ATOM 771 O O . LYS A 1 99 ? -60.987 11.104 67.539 1.00 51.44 99 LYS A O 1
ATOM 776 N N . ASP A 1 100 ? -62.246 12.824 66.790 1.00 48.97 100 ASP A N 1
ATOM 777 C CA . ASP A 1 100 ? -62.261 13.661 67.982 1.00 48.97 100 ASP A CA 1
ATOM 778 C C . ASP A 1 100 ? -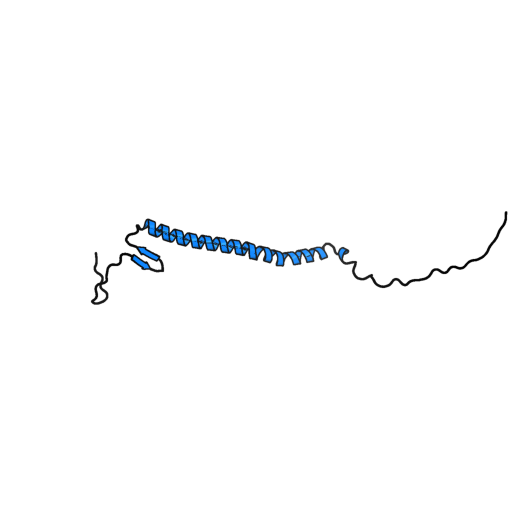63.478 13.258 68.825 1.00 48.97 100 ASP A C 1
ATOM 780 O O . ASP A 1 100 ? -64.585 13.236 68.297 1.00 48.97 100 ASP A O 1
ATOM 784 N N . ASP A 1 101 ? -63.290 12.967 70.113 1.00 53.22 101 ASP A N 1
ATOM 785 C CA . ASP A 1 101 ? -64.374 12.948 71.099 1.00 53.22 101 ASP A CA 1
ATOM 786 C C . ASP A 1 101 ? -63.849 13.529 72.425 1.00 53.22 101 ASP A C 1
ATOM 788 O O . ASP A 1 101 ? -62.910 13.018 73.043 1.00 53.22 101 ASP A O 1
ATOM 792 N N . GLU A 1 102 ? -64.445 14.655 72.820 1.00 48.69 102 GLU A N 1
ATOM 793 C CA . GLU A 1 102 ? -64.294 15.322 74.112 1.00 48.69 102 GLU A CA 1
ATOM 794 C C . GLU A 1 102 ? -64.865 14.484 75.270 1.00 48.69 102 GLU A C 1
ATOM 796 O O . GLU A 1 102 ? -65.899 13.833 75.133 1.00 48.69 102 GLU A O 1
ATOM 801 N N . GLY A 1 103 ? -64.311 14.681 76.473 1.00 43.12 103 GLY A N 1
ATOM 802 C CA . GLY A 1 103 ? -65.174 14.910 77.634 1.00 43.12 103 GLY A CA 1
ATOM 803 C C . GLY A 1 103 ? -64.765 14.274 78.965 1.00 43.12 103 GLY A C 1
ATOM 804 O O . GLY A 1 103 ? -64.645 13.062 79.088 1.00 43.12 103 GLY A O 1
ATOM 805 N N . SER A 1 104 ? -64.761 15.137 79.991 1.00 40.50 104 SER A N 1
ATOM 806 C CA . SER A 1 104 ? -64.919 14.846 81.427 1.00 40.50 104 SER A CA 1
ATOM 807 C C . SER A 1 104 ? -63.655 14.358 82.151 1.00 40.50 104 SER A C 1
ATOM 809 O O . SER A 1 104 ? -63.151 13.279 81.892 1.00 40.50 104 SER A O 1
ATOM 811 N N . GLY A 1 105 ? -63.058 15.063 83.111 1.00 50.12 105 GLY A N 1
ATOM 812 C CA . GLY A 1 105 ? -63.580 16.062 84.036 1.00 50.12 105 GLY A CA 1
ATOM 813 C C . GLY A 1 105 ? -63.139 15.658 85.446 1.00 50.12 105 GLY A C 1
ATOM 814 O O . GLY A 1 105 ? -63.494 14.574 85.885 1.00 50.12 105 GLY A O 1
ATOM 815 N N . ALA A 1 106 ? -62.356 16.497 86.130 1.00 39.41 106 ALA A N 1
ATOM 816 C CA . ALA A 1 106 ? -62.396 16.694 87.585 1.00 39.41 106 ALA A CA 1
ATOM 817 C C . ALA A 1 106 ? -61.314 17.695 88.014 1.00 39.41 106 ALA A C 1
ATOM 819 O O . ALA A 1 106 ? -60.115 17.449 87.932 1.00 39.41 106 ALA A O 1
ATOM 820 N N . SER A 1 107 ? -61.815 18.831 88.480 1.00 49.44 107 SER A N 1
ATOM 821 C CA . SER A 1 107 ? -61.154 19.821 89.321 1.00 49.44 107 SER A CA 1
ATOM 822 C C . SER A 1 107 ? -60.725 19.199 90.659 1.00 49.44 107 SER A C 1
ATOM 824 O O . SER A 1 107 ? -61.420 18.307 91.146 1.00 49.44 107 SER A O 1
ATOM 826 N N . LEU A 1 108 ? -59.662 19.707 91.290 1.00 46.97 108 LEU A N 1
ATOM 827 C CA . LEU A 1 108 ? -59.765 20.465 92.549 1.00 46.97 108 LEU A CA 1
ATOM 828 C C . LEU A 1 108 ? -58.385 20.690 93.200 1.00 46.97 108 LEU A C 1
ATOM 830 O O . LEU A 1 108 ? -57.663 19.738 93.485 1.00 46.97 108 LEU A O 1
ATOM 834 N N . VAL A 1 109 ? -58.182 21.969 93.543 1.00 49.28 109 VAL A N 1
ATOM 835 C CA . VAL A 1 109 ? -57.175 22.609 94.417 1.00 49.28 109 VAL A CA 1
ATOM 836 C C . VAL A 1 109 ? -55.812 22.919 93.805 1.00 49.28 109 VAL A C 1
ATOM 838 O O . VAL A 1 109 ? -55.020 21.993 93.542 1.00 49.28 109 VAL A O 1
#

Mean predicted aligned error: 18.22 Å

Organism: Grus japonensis (NCBI:txid30415)

Sequence (109 aa):
MHQYKLGADPLGNSSAEKDLGVLVDNKLPMSQQCALVAKKANSILGYIKQSVASRLREVLLPFYSALVRPHLEFSVQFWAPQFKKDKVLGLESPAEGYKDDEGSGASLV

pLDDT: mean 76.5, std 16.95, range [37.12, 96.5]

Solvent-accessible surface area (backbone atoms only — not comparable to full-atom values): 7269 Å² total; per-residue (Å²): 135,85,85,53,58,64,83,93,45,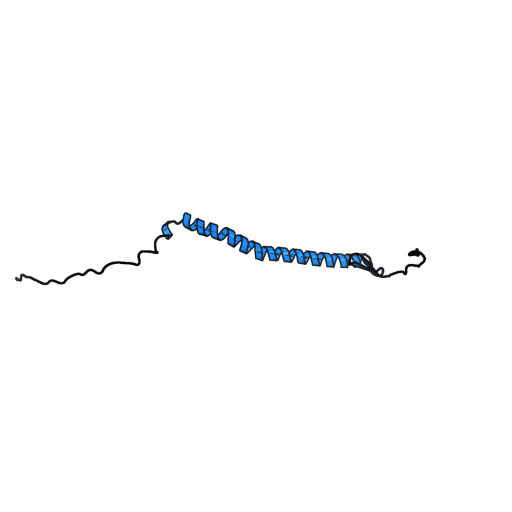75,58,79,90,74,64,61,45,75,54,100,88,44,77,51,43,75,86,53,57,68,70,57,54,51,50,54,52,49,51,54,52,50,52,54,52,49,51,53,53,51,54,52,53,50,46,45,62,67,46,48,54,56,50,50,48,67,60,49,48,59,56,5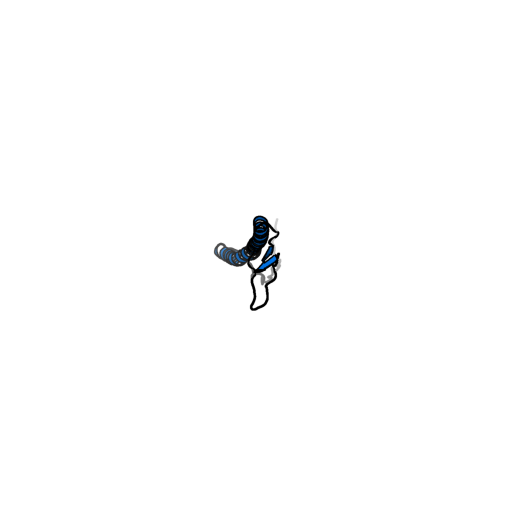3,59,52,46,50,52,71,78,45,66,78,79,75,77,85,86,85,85,87,75,87,82,86,93,79,85,85,81,89,82,88,83,86,87,84,88,86,135

Foldseek 3Di:
DDFDADVPHTDDDDQWDQDPNQIDGVPDDPVVSVVVVVVVVVVVVVVVVVVVVVCCVVPVVVVCCVPVVVVVVVVCCVVCVPPPPDDPDPDDDDDDDDDDDDDDDDDDD

Radi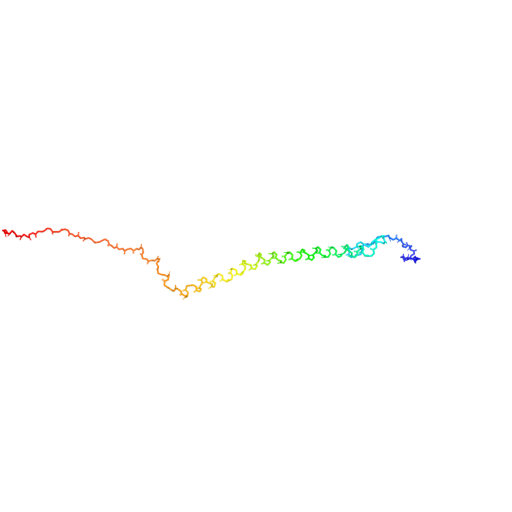us of gyration: 45.12 Å; Cα contacts (8 Å, |Δi|>4): 26; chains: 1; bounding box: 83×38×140 Å

Secondary structure (DSSP, 8-state):
----EETTEEPPPPSEEEETTEEEETTS-HHHHHHHHHHHHHHHHHHHHHHHHHHIIIIIHHHHHHHHHHHHHHHHHHH-GGGG--SS--S------PPP---------